Protein AF-A0A445HL08-F1 (afdb_monomer)

Organism: Glycine soja (NCBI:txid3848)

Foldseek 3Di:
DDPPDDDDDDFDADQFDFPDPDPVSVVVSVLVRLVRPQQPVVCVPPVDRDPSCCVPCPPVDDDCPDDPVVVVVVVVVVVVVVVVVVVD

Structure (mmCIF, N/CA/C/O backbone):
data_AF-A0A445HL08-F1
#
_entry.id   AF-A0A445HL08-F1
#
loop_
_atom_site.group_PDB
_atom_site.id
_atom_site.type_symbol
_atom_site.label_atom_id
_atom_site.label_alt_id
_atom_site.label_comp_id
_atom_site.label_asym_id
_atom_site.label_entity_id
_atom_site.label_seq_id
_atom_site.pdbx_PDB_ins_code
_atom_site.Cartn_x
_atom_site.Cartn_y
_atom_site.Cartn_z
_atom_site.occupancy
_atom_site.B_iso_or_equiv
_atom_site.auth_seq_id
_atom_site.auth_comp_id
_atom_site.auth_asym_id
_atom_site.auth_atom_id
_atom_site.pdbx_PDB_model_num
ATOM 1 N N . ALA A 1 1 ? -18.710 8.781 31.509 1.00 69.12 1 ALA A N 1
ATOM 2 C CA . ALA A 1 1 ? -17.254 8.970 31.345 1.00 69.12 1 ALA A CA 1
ATOM 3 C C . ALA A 1 1 ? -16.923 8.866 29.858 1.00 69.12 1 ALA A C 1
ATOM 5 O O . ALA A 1 1 ? -17.500 7.999 29.214 1.00 69.12 1 ALA A O 1
ATOM 6 N N . SER A 1 2 ? -16.077 9.748 29.312 1.00 84.88 2 SER A N 1
ATOM 7 C CA . SER A 1 2 ? -15.587 9.645 27.925 1.00 84.88 2 SER A CA 1
ATOM 8 C C . SER A 1 2 ? -14.241 8.927 27.927 1.00 84.88 2 SER A C 1
ATOM 10 O O . SER A 1 2 ? -13.378 9.268 28.732 1.00 84.88 2 SER A O 1
ATOM 12 N N . GLN A 1 3 ? -14.079 7.921 27.068 1.00 89.06 3 GLN A N 1
ATOM 13 C CA . GLN A 1 3 ? -12.922 7.021 27.078 1.00 89.06 3 GLN A CA 1
ATOM 14 C C . GLN A 1 3 ? -11.636 7.698 26.564 1.00 89.06 3 GLN A C 1
ATOM 16 O O . GLN A 1 3 ? -10.555 7.293 26.971 1.00 89.06 3 GLN A O 1
ATOM 21 N N . ASN A 1 4 ? -11.747 8.733 25.714 1.00 92.12 4 ASN A N 1
ATOM 22 C CA . ASN A 1 4 ? -10.657 9.585 25.190 1.00 92.12 4 ASN A CA 1
ATOM 23 C C . ASN A 1 4 ? -9.401 8.844 24.666 1.00 92.12 4 ASN A C 1
ATOM 25 O O . ASN A 1 4 ? -8.333 9.441 24.555 1.00 92.12 4 ASN A O 1
ATOM 29 N N . GLY A 1 5 ? -9.512 7.551 24.359 1.00 90.69 5 GLY A N 1
ATOM 30 C CA . GLY A 1 5 ? -8.415 6.727 23.863 1.00 90.69 5 GLY A CA 1
ATOM 31 C C . GLY A 1 5 ? -8.249 6.838 22.350 1.0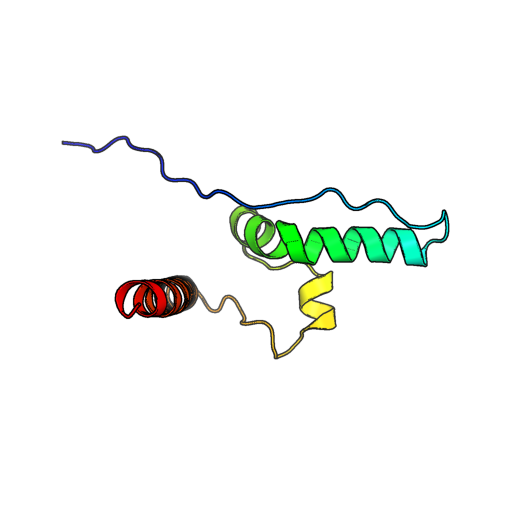0 90.69 5 GLY A C 1
ATOM 32 O O . GLY A 1 5 ? -9.199 7.147 21.632 1.00 90.69 5 GLY A O 1
ATOM 33 N N . LEU A 1 6 ? -7.041 6.545 21.873 1.00 93.94 6 LEU A N 1
ATOM 34 C CA . LEU A 1 6 ? -6.719 6.442 20.451 1.00 93.94 6 LEU A CA 1
ATOM 35 C C . LEU A 1 6 ? -6.508 4.971 20.084 1.00 93.94 6 LEU A C 1
ATOM 37 O O . LEU A 1 6 ? -5.887 4.226 20.840 1.00 93.94 6 LEU A O 1
ATOM 41 N N . ILE A 1 7 ? -7.019 4.566 18.922 1.00 91.25 7 ILE A N 1
ATOM 42 C CA . ILE A 1 7 ? -6.811 3.235 18.345 1.00 91.25 7 ILE A CA 1
ATOM 43 C C . ILE A 1 7 ? -5.990 3.412 17.071 1.00 91.25 7 ILE A C 1
ATOM 45 O O . ILE A 1 7 ? -6.265 4.304 16.270 1.00 91.25 7 ILE A O 1
ATOM 49 N N . GLY A 1 8 ? -4.986 2.560 16.890 1.00 91.69 8 GLY A N 1
ATOM 50 C CA . GLY A 1 8 ? -4.162 2.513 15.691 1.00 91.69 8 GLY A CA 1
ATOM 51 C C . GLY A 1 8 ? -3.837 1.074 15.314 1.00 91.69 8 GLY A C 1
ATOM 52 O O . GLY A 1 8 ? -4.145 0.141 16.056 1.00 91.69 8 GLY A O 1
ATOM 53 N N . ILE A 1 9 ? -3.203 0.909 14.158 1.00 92.62 9 ILE A N 1
ATOM 54 C CA . ILE A 1 9 ? -2.698 -0.378 13.685 1.00 92.62 9 ILE A CA 1
ATOM 55 C C . ILE A 1 9 ? -1.204 -0.270 13.380 1.00 92.62 9 ILE A C 1
ATOM 57 O O . ILE A 1 9 ? -0.694 0.817 13.104 1.00 92.62 9 ILE A O 1
ATOM 61 N N . THR A 1 10 ? -0.508 -1.401 13.398 1.00 93.69 10 THR A N 1
ATOM 62 C CA . THR A 1 10 ? 0.907 -1.491 13.027 1.00 93.69 10 THR A CA 1
ATOM 63 C C . THR A 1 10 ? 1.040 -2.337 11.771 1.00 93.69 10 THR A C 1
ATOM 65 O O . THR A 1 10 ? 0.484 -3.429 11.701 1.00 93.69 10 THR A O 1
ATOM 68 N N . LEU A 1 11 ? 1.781 -1.833 10.784 1.00 92.19 11 LEU A N 1
ATOM 69 C CA . LEU A 1 11 ? 2.028 -2.517 9.518 1.00 92.19 11 LEU A CA 1
ATOM 70 C C . LEU A 1 11 ? 3.514 -2.859 9.400 1.00 92.19 11 LEU A C 1
ATOM 72 O O . LEU A 1 11 ? 4.367 -2.007 9.651 1.00 92.19 11 LEU A O 1
ATOM 76 N N . ASN A 1 12 ? 3.824 -4.091 8.995 1.00 91.06 12 ASN A N 1
ATOM 77 C CA . ASN A 1 12 ? 5.171 -4.440 8.555 1.00 91.06 12 ASN A CA 1
ATOM 78 C C . ASN A 1 12 ? 5.393 -3.870 7.147 1.00 91.06 12 ASN A C 1
ATOM 80 O O . ASN A 1 12 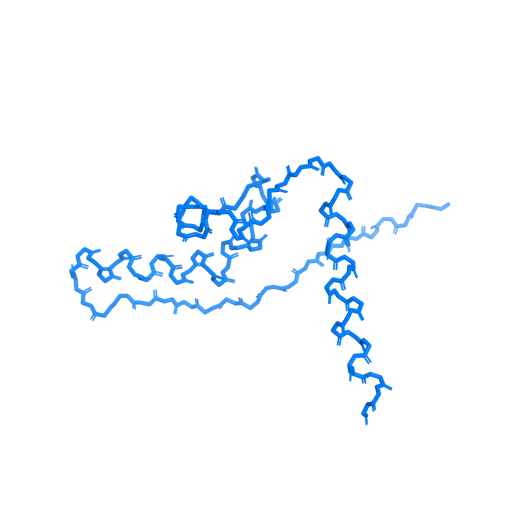? 4.573 -4.080 6.257 1.00 91.06 12 ASN A O 1
ATOM 84 N N . CYS A 1 13 ? 6.487 -3.137 6.955 1.00 91.12 13 CYS A N 1
ATOM 85 C CA . CYS A 1 13 ? 6.850 -2.574 5.663 1.00 91.12 13 CYS A CA 1
ATOM 86 C C . CYS A 1 13 ? 8.367 -2.618 5.497 1.00 91.12 13 CYS A C 1
ATOM 88 O O . CYS A 1 13 ? 9.106 -2.052 6.304 1.00 91.12 13 CYS A O 1
ATOM 90 N N . HIS A 1 14 ? 8.819 -3.290 4.444 1.00 93.75 14 HIS A N 1
ATOM 91 C CA . HIS A 1 14 ? 10.196 -3.238 3.986 1.00 93.75 14 HIS A CA 1
ATOM 92 C C . HIS A 1 14 ? 10.316 -2.255 2.830 1.00 93.75 14 HIS A C 1
ATOM 94 O O . HIS A 1 14 ? 9.410 -2.110 2.009 1.00 93.75 14 HIS A O 1
ATOM 100 N N . TRP A 1 15 ? 11.470 -1.601 2.753 1.00 95.00 15 TRP A N 1
ATOM 101 C CA . TRP A 1 15 ? 11.804 -0.794 1.594 1.00 95.00 15 TRP A CA 1
ATOM 102 C C . TRP A 1 15 ? 12.270 -1.690 0.445 1.00 95.00 15 TRP A C 1
ATOM 104 O O . TRP A 1 15 ? 13.145 -2.536 0.634 1.00 95.00 15 TRP A O 1
ATOM 114 N N . PHE A 1 16 ? 11.710 -1.480 -0.746 1.00 95.38 16 PHE A N 1
ATOM 115 C CA . PHE A 1 16 ? 12.101 -2.193 -1.959 1.00 95.38 16 PHE A CA 1
ATOM 116 C C . PHE A 1 16 ? 12.897 -1.267 -2.870 1.00 95.38 16 PHE A C 1
ATOM 118 O O . PHE A 1 16 ? 12.439 -0.185 -3.229 1.00 95.38 16 PHE A O 1
ATOM 125 N N . VAL A 1 17 ? 14.089 -1.714 -3.256 1.00 96.62 17 VAL A N 1
ATOM 126 C CA . VAL A 1 17 ? 14.965 -1.017 -4.202 1.00 96.62 17 VAL A CA 1
ATOM 127 C C . VAL A 1 17 ? 14.885 -1.748 -5.546 1.00 96.62 17 VAL A C 1
ATOM 129 O O . VAL A 1 17 ? 14.920 -2.982 -5.546 1.00 96.62 17 VAL A O 1
ATOM 132 N N . PRO A 1 18 ? 14.756 -1.038 -6.680 1.00 97.75 18 PRO A N 1
ATOM 133 C CA . PRO A 1 18 ? 14.771 -1.667 -7.998 1.00 97.75 18 PRO A CA 1
ATOM 134 C C . PRO A 1 18 ? 16.113 -2.363 -8.257 1.00 97.75 18 PRO A C 1
ATOM 136 O O . PRO A 1 18 ? 17.160 -1.909 -7.797 1.00 97.75 18 PRO A O 1
ATOM 139 N N . PHE A 1 19 ? 16.079 -3.476 -8.992 1.00 97.19 19 PHE A N 1
ATOM 140 C CA . PHE A 1 19 ? 17.279 -4.261 -9.295 1.00 97.19 19 PHE A CA 1
ATOM 141 C C . PHE A 1 19 ? 18.241 -3.514 -10.231 1.00 97.19 19 PHE A C 1
ATOM 143 O O . PHE A 1 19 ? 19.453 -3.523 -10.015 1.00 97.19 19 PHE A O 1
ATOM 150 N N . SER A 1 20 ? 17.702 -2.836 -11.243 1.00 98.00 20 SER A N 1
ATOM 151 C CA . SER A 1 20 ? 18.445 -1.997 -12.179 1.00 98.00 20 SER A CA 1
ATOM 152 C C . SER A 1 20 ? 17.746 -0.650 -12.403 1.00 98.00 20 SER A C 1
ATOM 154 O O . SER A 1 20 ? 16.724 -0.348 -11.787 1.00 98.00 20 SER A O 1
ATOM 156 N N . ASN A 1 21 ? 18.301 0.180 -13.293 1.00 97.31 21 ASN A N 1
ATOM 157 C CA . ASN A 1 21 ? 17.677 1.447 -13.675 1.00 97.31 21 ASN A CA 1
ATOM 158 C C . ASN A 1 21 ? 16.603 1.290 -14.770 1.00 97.31 21 ASN A C 1
ATOM 160 O O . ASN A 1 21 ? 16.097 2.289 -15.286 1.00 97.31 21 ASN A O 1
ATOM 164 N N . ASP A 1 22 ? 16.258 0.056 -15.137 1.00 98.19 22 ASP A N 1
ATOM 165 C CA . ASP A 1 22 ? 15.216 -0.213 -16.116 1.00 98.19 22 ASP A CA 1
ATOM 166 C C . ASP A 1 22 ? 13.841 0.158 -15.560 1.00 98.19 22 ASP A C 1
ATOM 168 O O . ASP A 1 22 ? 13.503 -0.095 -14.401 1.00 98.19 22 ASP A O 1
ATOM 172 N N . THR A 1 23 ? 12.989 0.722 -16.417 1.00 98.12 23 THR A N 1
ATOM 173 C CA . THR A 1 23 ? 11.631 1.134 -16.031 1.00 98.12 23 THR A CA 1
ATOM 174 C C . THR A 1 23 ? 10.816 -0.027 -15.455 1.00 98.12 23 THR A C 1
ATOM 176 O O . THR A 1 23 ? 10.009 0.177 -14.551 1.00 98.12 23 THR A O 1
ATOM 179 N N . LEU A 1 24 ? 11.040 -1.251 -15.943 1.00 97.88 24 LEU A N 1
ATOM 180 C CA . LEU A 1 24 ? 10.347 -2.444 -15.457 1.00 97.88 24 LEU A CA 1
ATOM 181 C C . LEU A 1 24 ? 10.715 -2.788 -14.010 1.00 97.88 24 LEU A C 1
ATOM 183 O O . LEU A 1 24 ? 9.832 -3.199 -13.254 1.00 97.88 24 LEU A O 1
ATOM 187 N N . ASP A 1 25 ? 11.969 -2.568 -13.614 1.00 98.00 25 ASP A N 1
ATOM 188 C CA . ASP A 1 25 ? 12.445 -2.836 -12.256 1.00 98.00 25 ASP A CA 1
ATOM 189 C C . ASP A 1 25 ? 11.938 -1.784 -11.272 1.00 98.00 25 ASP A C 1
ATOM 191 O O . ASP A 1 25 ? 11.499 -2.135 -10.177 1.00 98.00 25 ASP A O 1
ATOM 195 N N . HIS A 1 26 ? 11.895 -0.512 -11.684 1.00 97.94 26 HIS A N 1
ATOM 196 C CA . HIS A 1 26 ? 11.254 0.564 -10.912 1.00 97.94 26 HIS A CA 1
ATOM 197 C C . HIS A 1 26 ? 9.764 0.305 -10.698 1.00 97.94 26 HIS A C 1
ATOM 199 O O . HIS A 1 26 ? 9.238 0.450 -9.593 1.00 97.94 26 HIS A O 1
ATOM 205 N N . GLN A 1 27 ? 9.064 -0.128 -11.747 1.00 97.19 27 GLN A N 1
ATOM 206 C CA . GLN A 1 27 ? 7.670 -0.524 -11.604 1.00 97.19 27 GLN A CA 1
ATOM 207 C C . GLN A 1 27 ? 7.551 -1.743 -10.684 1.00 97.19 27 GLN A C 1
ATOM 209 O O . GLN A 1 27 ? 6.674 -1.760 -9.831 1.00 97.19 27 GLN A O 1
ATOM 214 N N . ALA A 1 28 ? 8.428 -2.745 -10.802 1.00 97.12 28 ALA A N 1
ATOM 215 C CA . ALA A 1 28 ? 8.407 -3.9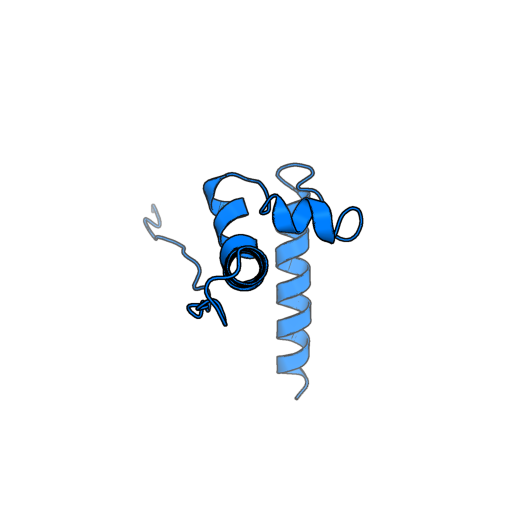24 -9.937 1.00 97.12 28 ALA A CA 1
ATOM 216 C C . ALA A 1 28 ? 8.618 -3.578 -8.455 1.00 97.12 28 ALA A C 1
ATOM 218 O O . ALA A 1 28 ? 7.875 -4.095 -7.617 1.00 97.12 28 ALA A O 1
ATOM 219 N N . SER A 1 29 ? 9.551 -2.677 -8.127 1.00 97.19 29 SER A N 1
ATOM 220 C CA . SER A 1 29 ? 9.748 -2.217 -6.747 1.00 97.19 29 SER A CA 1
ATOM 221 C C . SER A 1 29 ? 8.529 -1.460 -6.220 1.00 97.19 29 SER A C 1
ATOM 223 O O . SER A 1 29 ? 8.118 -1.694 -5.084 1.00 97.19 29 SER A O 1
ATOM 225 N N . GLN A 1 30 ? 7.889 -0.626 -7.049 1.00 96.81 30 GLN A N 1
ATOM 226 C CA . GLN A 1 30 ? 6.647 0.049 -6.664 1.00 96.81 30 GLN A CA 1
ATOM 227 C C . GLN A 1 30 ? 5.513 -0.953 -6.415 1.00 96.81 30 GLN A C 1
ATOM 229 O O . GLN A 1 30 ? 4.833 -0.868 -5.396 1.00 96.81 30 GLN A O 1
ATOM 234 N N . ARG A 1 31 ? 5.348 -1.959 -7.284 1.00 96.94 31 ARG A N 1
ATOM 235 C CA . ARG A 1 31 ? 4.352 -3.021 -7.073 1.00 96.94 31 ARG A CA 1
ATOM 236 C C . ARG A 1 31 ? 4.602 -3.775 -5.768 1.00 96.94 31 ARG A C 1
ATOM 238 O O . ARG A 1 31 ? 3.653 -4.086 -5.060 1.00 96.94 31 ARG A O 1
ATOM 245 N N . ALA A 1 32 ? 5.857 -4.058 -5.425 1.00 96.38 32 ALA A N 1
ATOM 246 C CA . ALA A 1 32 ? 6.182 -4.719 -4.164 1.00 96.38 32 ALA A CA 1
ATOM 247 C C . ALA A 1 32 ? 5.771 -3.872 -2.943 1.00 96.38 32 ALA A C 1
ATOM 249 O O . ALA A 1 32 ? 5.180 -4.404 -2.001 1.00 96.38 32 ALA A O 1
ATOM 250 N N . LEU A 1 33 ? 6.001 -2.554 -2.986 1.00 96.44 33 LEU A N 1
ATOM 251 C CA . LEU A 1 33 ? 5.536 -1.621 -1.952 1.00 96.44 33 LEU A CA 1
ATOM 252 C C . LEU A 1 33 ? 4.005 -1.565 -1.866 1.00 96.44 33 LEU A C 1
ATOM 254 O O . LEU A 1 33 ? 3.454 -1.616 -0.763 1.00 96.44 33 LEU A O 1
ATOM 258 N N . ASP A 1 34 ? 3.314 -1.515 -3.006 1.00 95.81 34 ASP A N 1
ATOM 259 C CA . ASP A 1 34 ? 1.849 -1.503 -3.057 1.00 95.81 34 ASP A CA 1
ATOM 260 C C . ASP A 1 34 ? 1.265 -2.765 -2.407 1.00 95.81 34 ASP A C 1
ATOM 262 O O . ASP A 1 34 ? 0.325 -2.674 -1.622 1.00 95.81 34 ASP A O 1
ATOM 266 N N . PHE A 1 35 ? 1.847 -3.938 -2.670 1.00 94.19 35 PHE A N 1
ATOM 267 C CA . PHE A 1 35 ? 1.371 -5.208 -2.114 1.00 94.19 35 PHE A CA 1
ATOM 268 C C . PHE A 1 35 ? 1.773 -5.440 -0.650 1.00 94.19 35 PHE A C 1
ATOM 270 O O . PHE A 1 35 ? 1.089 -6.190 0.038 1.00 94.19 35 PHE A O 1
ATOM 277 N N . MET A 1 36 ? 2.850 -4.826 -0.151 1.00 94.81 36 MET A N 1
ATOM 278 C CA . MET A 1 36 ? 3.258 -4.981 1.253 1.00 94.81 36 MET A CA 1
ATOM 279 C C . MET A 1 36 ? 2.597 -3.947 2.168 1.00 94.81 36 MET A C 1
ATOM 281 O O . MET A 1 36 ? 2.066 -4.289 3.222 1.00 94.81 36 MET A O 1
ATOM 285 N N . PHE A 1 37 ? 2.624 -2.678 1.767 1.00 94.75 37 PHE A N 1
ATOM 286 C CA . PHE A 1 37 ? 2.166 -1.558 2.585 1.00 94.75 37 PHE A CA 1
ATOM 287 C C . PHE A 1 37 ? 0.875 -0.939 2.054 1.00 94.75 37 PHE A C 1
ATOM 289 O O . PHE A 1 37 ? -0.065 -0.713 2.822 1.00 94.75 37 PHE A O 1
ATOM 296 N N . GLY A 1 38 ? 0.814 -0.694 0.741 1.00 94.56 38 GLY A N 1
ATOM 297 C CA . GLY A 1 38 ? -0.330 -0.055 0.087 1.00 94.56 38 GLY A CA 1
ATOM 298 C C . GLY A 1 38 ? -1.639 -0.815 0.295 1.00 94.56 38 GLY A C 1
ATOM 299 O O . GLY A 1 38 ? -2.671 -0.184 0.518 1.00 94.56 38 GLY A O 1
ATOM 300 N N . TRP A 1 39 ? -1.583 -2.151 0.330 1.00 93.62 39 TRP A N 1
ATOM 301 C CA . TRP A 1 39 ? -2.726 -3.032 0.571 1.00 93.62 39 TRP A CA 1
ATOM 302 C C . TRP A 1 39 ? -3.530 -2.574 1.794 1.00 93.62 39 TRP A C 1
ATOM 304 O O . TRP A 1 39 ? -4.745 -2.416 1.706 1.00 93.62 39 TRP A O 1
ATOM 314 N N . PHE A 1 40 ? -2.869 -2.286 2.913 1.00 92.19 40 PHE A N 1
ATOM 315 C CA . PHE A 1 40 ? -3.551 -1.898 4.149 1.00 92.19 40 PHE A CA 1
ATOM 316 C C . PHE A 1 40 ? -3.655 -0.382 4.316 1.00 92.19 40 PHE A C 1
ATOM 318 O O . PHE A 1 40 ? -4.692 0.118 4.750 1.00 92.19 40 PHE A O 1
ATOM 325 N N . MET A 1 41 ? -2.607 0.367 3.961 1.00 94.06 41 MET A N 1
ATOM 32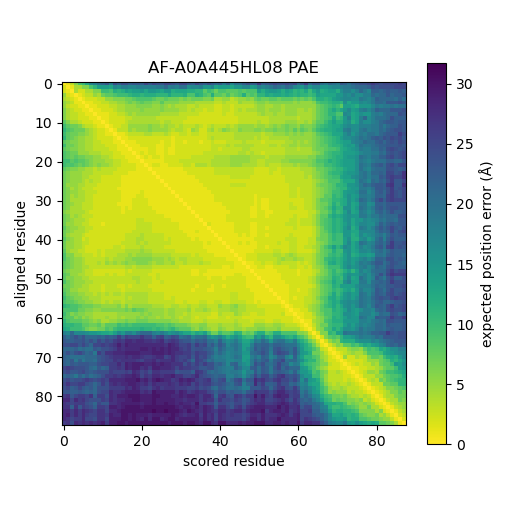6 C CA . MET A 1 41 ? -2.568 1.811 4.202 1.00 94.06 41 MET A CA 1
ATOM 327 C C . MET A 1 41 ? -3.519 2.590 3.285 1.00 94.06 41 MET A C 1
ATOM 329 O O . MET A 1 41 ? -4.156 3.555 3.715 1.00 94.06 41 MET A O 1
ATOM 333 N N . GLN A 1 42 ? -3.632 2.195 2.016 1.00 92.94 42 GLN A N 1
ATOM 334 C CA . GLN A 1 42 ? -4.401 2.963 1.041 1.00 92.94 42 GLN A CA 1
ATOM 335 C C . GLN A 1 42 ? -5.917 2.888 1.285 1.00 92.94 42 GLN A C 1
ATOM 337 O O . GLN A 1 42 ? -6.561 3.940 1.241 1.00 92.94 42 GLN A O 1
ATOM 342 N N . PRO A 1 43 ? -6.500 1.739 1.678 1.00 91.88 43 PRO A N 1
ATOM 343 C CA . PRO A 1 43 ? -7.887 1.699 2.131 1.00 91.88 43 PRO A CA 1
ATOM 344 C C . PRO A 1 43 ? -8.165 2.555 3.367 1.00 91.88 43 PRO A C 1
ATOM 346 O O . PRO A 1 43 ? -9.218 3.178 3.449 1.00 91.88 43 PRO A O 1
ATOM 349 N N . LEU A 1 44 ? -7.225 2.639 4.312 1.00 89.94 44 LEU A N 1
ATOM 350 C CA . LEU A 1 44 ? -7.405 3.437 5.531 1.00 89.94 44 LEU A CA 1
ATOM 351 C C . LEU A 1 44 ? -7.385 4.944 5.268 1.00 89.94 44 LEU A C 1
ATOM 353 O O . LEU A 1 44 ? -8.012 5.704 6.000 1.00 89.94 44 LEU A O 1
ATOM 357 N N . THR A 1 45 ? -6.659 5.373 4.238 1.00 89.38 45 THR A N 1
ATOM 358 C CA . THR A 1 45 ? -6.473 6.792 3.905 1.00 89.38 45 THR A CA 1
ATOM 359 C C . THR A 1 45 ? -7.419 7.276 2.809 1.00 89.38 45 THR A C 1
ATOM 361 O O . THR A 1 45 ? -7.947 8.380 2.898 1.00 89.38 45 THR A O 1
ATOM 364 N N . THR A 1 46 ? -7.652 6.458 1.782 1.00 89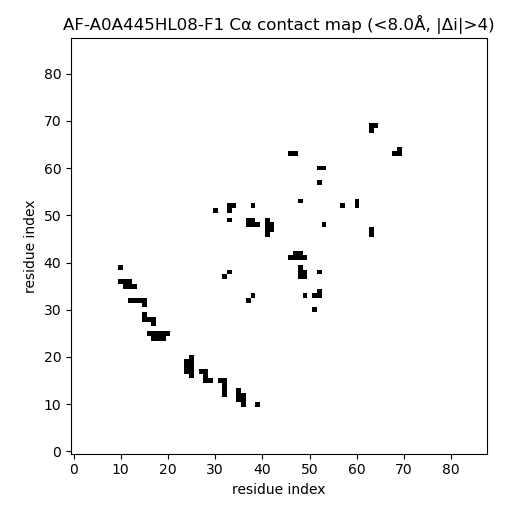.06 46 THR A N 1
ATOM 365 C CA . THR A 1 46 ? -8.422 6.825 0.578 1.00 89.06 46 THR A CA 1
ATOM 366 C C . THR A 1 46 ? -9.691 5.996 0.377 1.00 89.06 46 THR A C 1
ATOM 368 O O . THR A 1 46 ? -10.485 6.309 -0.507 1.00 89.06 46 THR A O 1
ATOM 371 N N . GLY A 1 47 ? -9.892 4.934 1.166 1.00 89.12 47 GLY A N 1
ATOM 372 C CA . GLY A 1 47 ? -11.041 4.033 1.038 1.00 89.12 47 GLY A CA 1
ATOM 373 C C . GLY A 1 47 ? -10.937 3.000 -0.088 1.00 89.12 47 GLY A C 1
ATOM 374 O O . GLY A 1 47 ? -11.870 2.224 -0.265 1.00 89.12 47 GLY A O 1
ATOM 375 N N . ASN A 1 48 ? -9.832 2.966 -0.841 1.00 90.56 48 ASN A N 1
ATOM 376 C CA . ASN A 1 48 ? -9.640 2.058 -1.973 1.00 90.56 48 ASN A CA 1
ATOM 377 C C . ASN A 1 48 ? -8.281 1.349 -1.911 1.00 90.56 48 ASN A C 1
ATOM 379 O O . ASN A 1 48 ? -7.325 1.856 -1.328 1.00 90.56 48 ASN A O 1
ATOM 383 N N . TYR A 1 49 ? -8.188 0.178 -2.541 1.00 94.38 49 TYR A N 1
ATOM 384 C CA . TYR A 1 49 ? -6.910 -0.512 -2.740 1.00 94.38 49 TYR A CA 1
ATOM 385 C C . TYR A 1 49 ? -6.038 0.202 -3.791 1.00 94.38 49 TYR A C 1
ATOM 387 O O . TYR A 1 49 ? -6.583 0.920 -4.634 1.00 94.38 49 TYR A O 1
ATOM 395 N N . PRO A 1 50 ? -4.713 -0.032 -3.816 1.00 96.06 50 PRO A N 1
ATOM 396 C CA . PRO A 1 50 ? -3.851 0.466 -4.889 1.00 96.06 50 PRO A CA 1
ATOM 397 C C . PRO A 1 50 ? -4.330 0.039 -6.281 1.00 96.06 50 PRO A C 1
ATOM 399 O O . PRO A 1 50 ? -4.744 -1.106 -6.476 1.00 96.06 50 PRO A O 1
ATOM 402 N N . GLU A 1 51 ? -4.228 0.925 -7.275 1.00 94.56 51 GLU A N 1
ATOM 403 C CA . GLU A 1 51 ? -4.631 0.642 -8.667 1.00 94.56 51 GLU A CA 1
ATOM 404 C C . GLU A 1 51 ? -3.886 -0.566 -9.252 1.00 94.56 51 GLU A C 1
ATOM 406 O O . GLU A 1 51 ? -4.468 -1.406 -9.945 1.00 94.56 51 GLU A O 1
ATOM 411 N N . THR A 1 52 ? -2.606 -0.711 -8.904 1.00 95.25 52 THR A N 1
ATOM 412 C CA . THR A 1 52 ? -1.796 -1.883 -9.241 1.00 95.25 52 THR A CA 1
ATOM 413 C C . THR A 1 52 ? -2.447 -3.181 -8.759 1.00 95.25 52 THR A C 1
ATOM 415 O O . THR A 1 52 ? -2.500 -4.169 -9.487 1.00 95.25 52 THR A O 1
ATOM 418 N N . MET A 1 53 ? -2.976 -3.197 -7.534 1.00 94.62 53 MET A N 1
ATOM 419 C CA . MET A 1 53 ? -3.622 -4.385 -6.978 1.00 94.62 53 MET A CA 1
ATOM 420 C C . MET A 1 53 ? -4.970 -4.648 -7.640 1.00 94.62 53 MET A C 1
ATOM 422 O O . MET A 1 53 ? -5.266 -5.793 -7.972 1.00 94.62 53 MET A O 1
ATOM 426 N N . GLN A 1 54 ? -5.762 -3.599 -7.871 1.00 93.94 54 GLN A N 1
ATOM 427 C CA . GLN A 1 54 ? -7.055 -3.712 -8.548 1.00 93.94 54 GLN A CA 1
ATOM 428 C C . GLN A 1 54 ? -6.897 -4.292 -9.961 1.00 93.94 54 GLN A C 1
ATOM 430 O O . GLN A 1 54 ? -7.618 -5.218 -10.332 1.00 93.94 54 GLN A O 1
ATOM 435 N N . SER A 1 55 ? -5.914 -3.803 -10.722 1.00 94.44 55 SER A N 1
ATOM 436 C CA . SER A 1 55 ? -5.639 -4.277 -12.083 1.00 94.44 55 SER A CA 1
ATOM 437 C C . SER A 1 55 ? -5.106 -5.714 -12.131 1.00 94.44 55 SER A C 1
ATOM 439 O O . SER A 1 55 ? -5.510 -6.476 -13.006 1.00 94.44 55 SER A O 1
ATOM 441 N N . LEU A 1 56 ? -4.242 -6.113 -11.190 1.00 94.25 56 LEU A N 1
ATOM 442 C CA . LEU A 1 56 ? -3.636 -7.452 -11.180 1.00 94.25 56 LEU A CA 1
ATOM 443 C C . LEU A 1 56 ? -4.538 -8.540 -10.587 1.00 94.25 56 LEU A C 1
ATOM 445 O O . LEU A 1 56 ? -4.506 -9.682 -11.046 1.00 94.25 56 LEU A O 1
ATOM 449 N N . LEU A 1 57 ? -5.306 -8.220 -9.544 1.00 92.25 57 LEU A N 1
ATOM 450 C CA . LEU A 1 57 ? -6.121 -9.201 -8.820 1.00 92.25 57 LEU A CA 1
ATOM 451 C C . LEU A 1 57 ? -7.561 -9.262 -9.336 1.00 92.25 57 LEU A C 1
ATOM 453 O O . LEU A 1 57 ? -8.188 -10.322 -9.245 1.00 92.25 57 LEU A O 1
ATOM 457 N N . GLY A 1 58 ? -8.077 -8.160 -9.889 1.00 90.62 58 GLY A N 1
ATOM 458 C CA . GLY A 1 58 ? -9.424 -8.072 -10.444 1.00 90.62 58 GLY A CA 1
ATOM 459 C C . GLY A 1 58 ?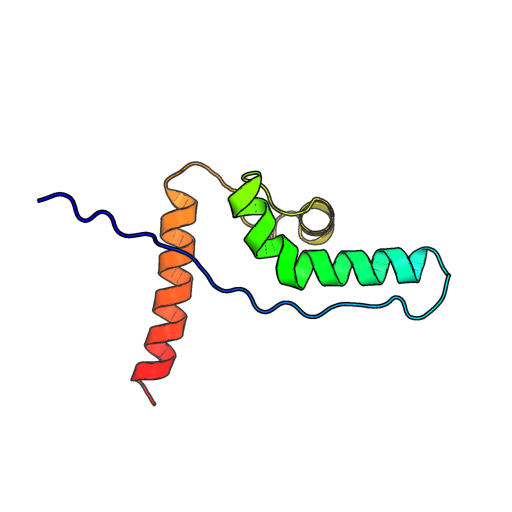 -10.473 -8.658 -9.498 1.00 90.62 58 GLY A C 1
ATOM 460 O O . GLY A 1 58 ? -10.574 -8.267 -8.341 1.00 90.62 58 GLY A O 1
ATOM 461 N N . SER A 1 59 ? -11.212 -9.661 -9.978 1.00 89.75 59 SER A N 1
ATOM 462 C CA . SER A 1 59 ? -12.287 -10.329 -9.222 1.00 89.75 59 SER A CA 1
ATOM 463 C C . SER A 1 59 ? -11.857 -11.028 -7.925 1.00 89.75 59 SER A C 1
ATOM 465 O O . SER A 1 59 ? -12.708 -11.310 -7.084 1.00 89.75 59 SER A O 1
ATOM 467 N N . ARG A 1 60 ? -10.562 -11.321 -7.743 1.00 90.25 60 ARG A N 1
ATOM 468 C CA . ARG A 1 60 ? -10.046 -11.934 -6.508 1.00 90.25 60 ARG A CA 1
ATOM 469 C C . ARG A 1 60 ? -9.924 -10.929 -5.368 1.00 90.25 60 ARG A C 1
ATOM 471 O O . ARG A 1 60 ? -9.844 -11.350 -4.218 1.00 90.25 60 ARG A O 1
ATOM 478 N N . LEU A 1 61 ? -9.855 -9.637 -5.683 1.00 90.69 61 LEU A N 1
ATOM 479 C CA . LEU A 1 61 ? -9.778 -8.578 -4.691 1.00 90.69 61 LEU A CA 1
ATOM 480 C C . LEU A 1 61 ? -11.203 -8.230 -4.240 1.00 90.69 61 LEU A C 1
ATOM 482 O O . LEU A 1 61 ? -12.022 -7.847 -5.080 1.00 90.69 61 LEU A O 1
ATOM 486 N N . PRO A 1 62 ? -11.533 -8.373 -2.945 1.00 87.38 62 PRO A N 1
ATOM 487 C CA . PRO A 1 62 ? -12.845 -7.989 -2.449 1.00 87.38 62 PRO A CA 1
ATOM 488 C C . PRO A 1 62 ? -13.110 -6.513 -2.735 1.00 87.38 62 PRO A C 1
ATOM 490 O O . PRO A 1 62 ? -12.245 -5.666 -2.53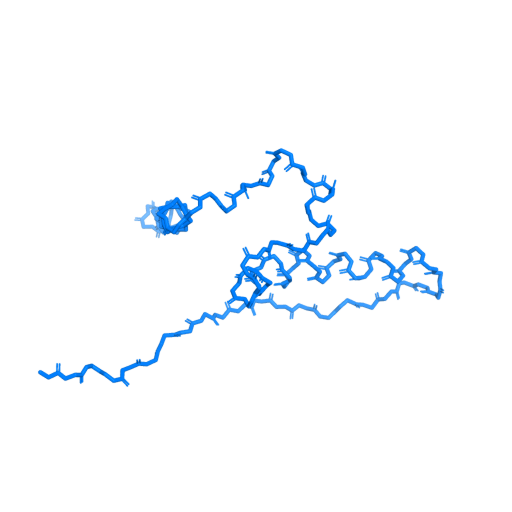3 1.00 87.38 62 PRO A O 1
ATOM 493 N N . ASN A 1 63 ? -14.317 -6.186 -3.182 1.00 84.06 63 ASN A N 1
ATOM 494 C CA . ASN A 1 63 ? -14.710 -4.790 -3.314 1.00 84.06 63 ASN A CA 1
ATOM 495 C C . ASN A 1 63 ? -15.128 -4.246 -1.950 1.00 84.06 63 ASN A C 1
ATOM 497 O O . ASN A 1 63 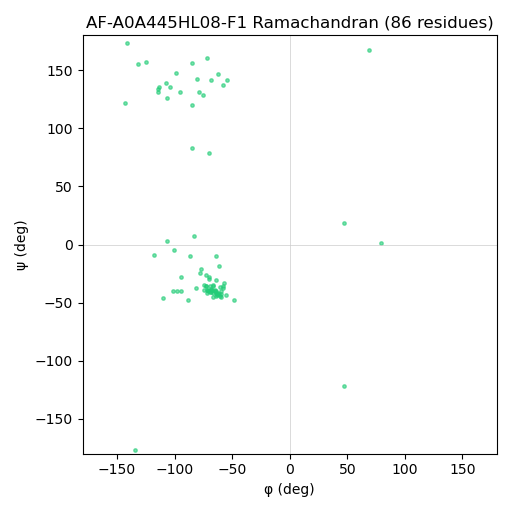? -15.818 -4.928 -1.187 1.00 84.06 63 ASN A O 1
ATOM 501 N N . PHE A 1 64 ? -14.782 -2.990 -1.671 1.00 76.62 64 PHE A N 1
ATOM 502 C CA . PHE A 1 64 ? -15.340 -2.265 -0.534 1.00 76.62 64 PHE A CA 1
ATOM 503 C C . PHE A 1 64 ? -16.815 -1.942 -0.807 1.00 76.62 64 PHE A C 1
ATOM 505 O O . PHE A 1 64 ? -17.184 -0.838 -1.197 1.00 76.62 64 PHE A O 1
ATOM 512 N N . THR A 1 65 ? -17.693 -2.930 -0.635 1.00 65.94 65 THR A N 1
ATOM 513 C CA . THR A 1 65 ? -19.141 -2.750 -0.752 1.00 65.94 65 THR A CA 1
ATOM 514 C C . THR A 1 65 ? -19.697 -2.264 0.584 1.00 65.94 65 THR A C 1
ATOM 516 O O . THR A 1 65 ? -20.177 -3.049 1.400 1.00 65.94 65 THR A O 1
ATOM 519 N N . GLY A 1 66 ? -19.610 -0.954 0.814 1.00 63.66 66 GLY A N 1
ATOM 520 C CA . GLY A 1 66 ? -20.241 -0.271 1.945 1.00 63.66 66 GLY A CA 1
ATOM 521 C C . GLY A 1 66 ? -19.667 -0.593 3.335 1.00 63.66 66 GLY A C 1
ATOM 522 O O . GLY A 1 66 ? -18.906 -1.535 3.545 1.00 63.66 66 GLY A O 1
ATOM 523 N N . ALA A 1 67 ? -20.073 0.217 4.316 1.00 55.00 67 ALA A N 1
ATOM 524 C CA . ALA A 1 67 ? -19.506 0.277 5.670 1.00 55.00 67 ALA A CA 1
ATOM 525 C C . ALA A 1 67 ? -19.654 -1.001 6.526 1.00 55.00 67 ALA A C 1
ATOM 527 O O . ALA A 1 67 ? -19.071 -1.093 7.603 1.00 55.00 67 ALA A O 1
ATOM 528 N N . ILE A 1 68 ? -20.442 -1.981 6.080 1.00 53.94 68 ILE A N 1
ATOM 529 C CA . ILE A 1 68 ? -20.812 -3.146 6.892 1.00 53.94 68 ILE A CA 1
ATOM 530 C C . ILE A 1 68 ? -19.970 -4.374 6.513 1.00 53.94 68 ILE A C 1
ATOM 532 O O . ILE A 1 68 ? -19.495 -5.079 7.399 1.00 53.94 68 ILE A O 1
ATOM 536 N N . GLN A 1 69 ? -19.690 -4.606 5.226 1.00 55.31 69 GLN A N 1
ATOM 537 C CA . GLN A 1 69 ? -19.020 -5.837 4.787 1.00 55.31 69 GLN A CA 1
ATOM 538 C C . GLN A 1 69 ? -17.525 -5.877 5.151 1.00 55.31 69 GLN A C 1
ATOM 540 O O . GLN A 1 69 ? -17.017 -6.935 5.516 1.00 55.31 69 GLN A O 1
ATOM 545 N N . ALA A 1 70 ? -16.835 -4.730 5.107 1.00 53.66 70 ALA A N 1
ATOM 546 C CA . ALA A 1 70 ? -15.406 -4.632 5.423 1.00 53.66 70 ALA A CA 1
ATOM 547 C C . ALA A 1 70 ? -15.107 -4.967 6.895 1.00 53.66 70 ALA A C 1
ATOM 549 O O . ALA A 1 70 ? -14.149 -5.678 7.195 1.00 53.66 70 ALA A O 1
ATOM 550 N N . THR A 1 71 ? -15.973 -4.521 7.808 1.00 56.31 71 THR A N 1
ATOM 551 C CA . THR A 1 71 ? -15.861 -4.808 9.243 1.00 56.31 71 THR A CA 1
ATOM 552 C C . THR A 1 71 ? -16.069 -6.295 9.521 1.00 56.31 71 THR A C 1
ATOM 554 O O . THR A 1 71 ? -15.305 -6.885 10.278 1.00 56.31 71 THR A O 1
ATOM 557 N N . TYR A 1 72 ? -17.041 -6.936 8.862 1.00 61.31 72 TYR A N 1
ATOM 558 C CA . TYR A 1 72 ? -17.231 -8.384 8.984 1.00 61.31 72 TYR A CA 1
ATOM 559 C C . TYR A 1 72 ? -16.038 -9.172 8.438 1.00 61.31 72 TYR A C 1
ATOM 561 O O . TYR A 1 72 ? -15.617 -10.127 9.082 1.00 61.31 72 TYR A O 1
ATOM 569 N N . TRP A 1 73 ? -15.454 -8.751 7.313 1.00 57.47 73 TRP A N 1
ATOM 570 C CA . TRP A 1 73 ? -14.344 -9.468 6.680 1.00 57.47 73 TRP A CA 1
ATOM 571 C C . TRP A 1 73 ? -13.061 -9.445 7.531 1.00 57.47 73 TRP A C 1
ATOM 573 O O . TRP A 1 73 ? -12.453 -10.490 7.773 1.00 57.47 73 TRP A O 1
ATOM 583 N N . ILE A 1 74 ? -12.705 -8.275 8.076 1.00 61.41 74 ILE A N 1
ATOM 584 C CA . ILE A 1 74 ? -11.546 -8.117 8.973 1.00 61.41 74 ILE A CA 1
ATOM 585 C C . ILE A 1 74 ? -11.733 -8.939 10.255 1.00 61.41 74 ILE A C 1
ATOM 587 O O . ILE A 1 74 ? -10.811 -9.624 10.697 1.00 61.41 74 ILE A O 1
ATOM 591 N N . LEU A 1 75 ? -12.935 -8.930 10.839 1.00 63.09 75 LEU A N 1
ATOM 592 C CA . LEU A 1 75 ? -13.226 -9.729 12.030 1.00 63.09 75 LEU A CA 1
ATOM 593 C C . LEU A 1 75 ? -13.183 -11.237 11.734 1.00 63.09 75 LEU A C 1
ATOM 595 O O . LEU A 1 75 ? -12.720 -12.004 12.579 1.00 63.09 75 LEU A O 1
ATOM 599 N N . THR A 1 76 ? -13.596 -11.683 10.544 1.00 65.25 76 THR A N 1
ATOM 600 C CA . THR A 1 76 ? -13.510 -13.103 10.166 1.00 65.25 76 THR A CA 1
ATOM 601 C C . THR A 1 76 ? -12.076 -13.578 9.925 1.00 65.25 76 THR A C 1
ATOM 603 O O . THR A 1 76 ? -11.720 -14.658 10.392 1.00 65.25 76 THR A O 1
ATOM 606 N N . GLU A 1 77 ? -11.206 -12.790 9.285 1.00 71.38 77 GLU A N 1
ATOM 607 C CA . GLU A 1 77 ? -9.801 -13.201 9.110 1.00 71.38 77 GLU A CA 1
ATOM 608 C C . GLU A 1 77 ? -9.020 -13.208 10.431 1.00 71.38 77 GLU A C 1
ATOM 610 O O . GLU A 1 77 ? -8.261 -14.146 10.704 1.00 71.38 77 GLU A O 1
ATOM 615 N N . LEU A 1 78 ? -9.244 -12.207 11.289 1.00 62.47 78 LEU A N 1
ATOM 616 C CA . LEU A 1 78 ? -8.587 -12.126 12.595 1.00 62.47 78 LEU A CA 1
ATOM 617 C C . LEU A 1 78 ? -9.046 -13.248 13.540 1.00 62.47 78 LEU A C 1
ATOM 619 O O . LEU A 1 78 ? -8.219 -13.833 14.235 1.00 62.47 78 LEU A O 1
ATOM 623 N N . THR A 1 79 ? -10.334 -13.608 13.543 1.00 61.94 79 THR A N 1
ATOM 624 C CA . THR A 1 79 ? -10.841 -14.718 14.377 1.00 61.94 79 THR A CA 1
ATOM 625 C C . THR A 1 79 ? -10.328 -16.078 13.915 1.00 61.94 79 THR A C 1
ATOM 627 O O . THR A 1 79 ? -9.961 -16.901 14.752 1.00 61.94 79 THR A O 1
ATOM 630 N N . THR A 1 80 ? -10.222 -16.302 12.604 1.00 62.12 80 THR A N 1
ATOM 631 C CA . THR A 1 80 ? -9.704 -17.568 12.062 1.00 62.12 80 THR A CA 1
ATOM 632 C C . THR A 1 80 ? -8.206 -17.728 12.347 1.00 62.12 80 THR A C 1
ATOM 634 O O . THR A 1 80 ? -7.753 -18.822 12.676 1.00 62.12 80 THR A O 1
ATOM 637 N N . SER A 1 81 ? -7.443 -16.629 12.321 1.00 55.59 81 SER A N 1
ATOM 638 C CA . SER A 1 81 ? -6.009 -16.639 12.648 1.00 55.59 81 SER A CA 1
ATOM 639 C C . SER A 1 81 ? -5.729 -16.820 14.146 1.00 55.59 81 SER A C 1
ATOM 641 O O . SER A 1 81 ? -4.783 -17.512 14.513 1.00 55.59 81 SER A O 1
ATOM 643 N N . ILE A 1 82 ? -6.564 -16.253 15.025 1.00 52.50 82 ILE A N 1
ATOM 644 C CA . ILE A 1 82 ? -6.429 -16.418 16.484 1.00 52.50 82 ILE A CA 1
ATOM 645 C C . ILE A 1 82 ? -6.891 -17.814 16.934 1.00 52.50 82 ILE A C 1
ATOM 647 O O . ILE A 1 82 ? -6.286 -18.398 17.830 1.00 52.50 82 ILE A O 1
ATOM 651 N N . ALA A 1 83 ? -7.909 -18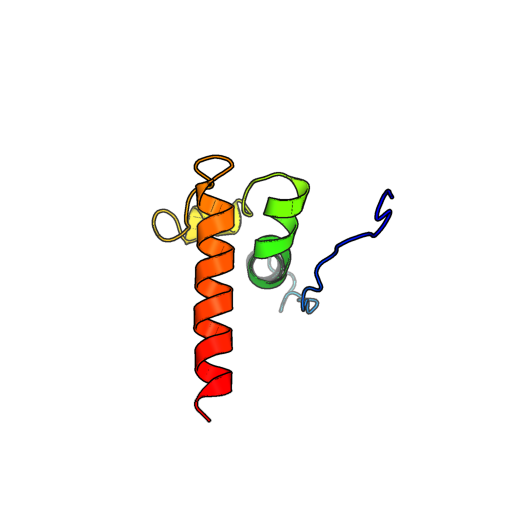.395 16.290 1.00 47.78 83 ALA A N 1
ATOM 652 C CA . ALA A 1 83 ? -8.388 -19.741 16.615 1.00 47.78 83 ALA A CA 1
ATOM 653 C C . ALA A 1 83 ? -7.340 -20.838 16.343 1.00 47.78 83 ALA A C 1
ATOM 655 O O . ALA A 1 83 ? -7.289 -21.826 17.072 1.00 47.78 83 ALA A O 1
ATOM 656 N N . ILE A 1 84 ? -6.462 -20.647 15.352 1.00 51.00 84 ILE A N 1
ATOM 657 C CA . ILE A 1 84 ? -5.350 -21.570 15.065 1.00 51.00 84 ILE A CA 1
ATOM 658 C C . ILE A 1 84 ? -4.272 -21.515 16.164 1.00 51.00 84 ILE A C 1
ATOM 660 O O . ILE A 1 84 ? -3.630 -22.524 16.438 1.00 51.00 84 ILE A O 1
ATOM 664 N N . PHE A 1 85 ? -4.121 -20.377 16.847 1.00 45.72 85 PHE A N 1
ATOM 665 C CA . PHE A 1 85 ? -3.129 -20.178 17.913 1.00 45.72 85 PHE A CA 1
ATOM 666 C C . PHE A 1 85 ? -3.586 -20.618 19.313 1.00 45.72 85 PHE A C 1
ATOM 668 O O . PHE A 1 85 ? -2.769 -20.643 20.224 1.00 45.72 85 PHE A O 1
ATOM 675 N N . ILE A 1 86 ? -4.867 -20.954 19.505 1.00 47.62 86 ILE A N 1
ATOM 676 C CA . ILE A 1 86 ? -5.406 -21.439 20.795 1.00 47.62 86 ILE A CA 1
ATOM 677 C C . ILE A 1 86 ? -5.564 -22.977 20.803 1.00 47.62 86 ILE A C 1
ATOM 679 O O . ILE A 1 86 ? -5.886 -23.569 21.830 1.00 47.62 86 ILE A O 1
ATOM 683 N N . ILE A 1 87 ? -5.303 -23.649 19.675 1.00 48.50 87 ILE A N 1
ATOM 684 C CA . ILE A 1 87 ? -5.427 -25.114 19.526 1.00 48.50 87 ILE A CA 1
ATOM 685 C C . ILE A 1 87 ? -4.051 -25.829 19.464 1.00 48.50 87 ILE A C 1
ATOM 687 O O . ILE A 1 87 ? -3.996 -27.055 19.387 1.00 48.50 87 ILE A O 1
ATOM 691 N N . PHE A 1 88 ? -2.939 -25.105 19.606 1.00 47.28 88 PHE A N 1
ATOM 692 C CA . PHE A 1 88 ? -1.589 -25.656 19.812 1.00 47.28 88 PHE A CA 1
ATOM 693 C C . PHE A 1 88 ? -0.920 -24.987 21.012 1.00 47.28 88 PHE A C 1
ATOM 695 O O . PHE A 1 88 ? -0.101 -25.669 21.668 1.00 47.28 88 PHE A O 1
#

Solvent-accessible surface area (backbone atoms only — not comparable to full-atom values): 5592 Å² total; per-residue (Å²): 138,81,82,90,76,85,86,88,87,88,79,74,72,77,90,66,73,44,88,52,93,47,70,68,31,47,51,49,23,50,51,51,39,36,67,54,39,28,53,62,51,32,35,76,75,72,67,40,65,40,66,71,55,51,71,74,44,44,90,77,49,82,75,85,65,58,90,62,54,58,58,53,50,55,52,51,55,53,49,57,58,51,56,60,66,75,77,113

Mean predicted aligned error: 10.6 Å

pLDDT: mean 83.12, std 16.95, range [45.72, 98.19]

Nearest PDB structures (foldseek):
  3wq4-assembly1_A  TM=9.982E-01  e=7.504E-05  Camellia sinensis
  8wfu-assembly4_D  TM=7.968E-01  e=9.151E-02  Thermoanaerobacterium saccharolyticum
  6ziv-assembly4_DDD  TM=9.169E-01  e=1.735E-01  Alicyclobacillus tengchongensis
  1gon-assembly1_A  TM=8.207E-01  e=2.000E-01  Streptomyces sp.
  3w53-assembly1_A  TM=8.503E-01  e=3.063E-01  Micrococcus antarcticus

Sequence (88 aa):
ASQNGLIGITLNCHWFVPFSNDTLDHQASQRALDFMFGWFMQPLTTGNYPETMQSLLGSRLPNFTGAIQATYWILTELTTSIAIFIIF

Radius of gyration: 16.86 Å; Cα contacts (8 Å, |Δi|>4): 53; chains: 1; bounding box: 39×35×48 Å

InterPro domains:
  IPR001360 Glycoside hydrolase family 1 [PF00232] (3-66)
  IPR001360 Glycoside hydrolase family 1 [PTHR10353] (2-67)
  IPR017853 Glycoside hydrolase superfamily [SSF51445] (3-67)

Secondary structure (DSSP, 8-state):
------------------SSSSHHHHHHHHHHHIIIIIHHHHHHHHSS--HHHHHHHGGGSPP--HHHHHHHHHHHHHHHHHHHHS--